Protein AF-A0A2A8D1W6-F1 (afdb_monomer)

Mean predicted aligned error: 10.01 Å

Structure (mmCIF, N/CA/C/O backbone):
data_AF-A0A2A8D1W6-F1
#
_entry.id   AF-A0A2A8D1W6-F1
#
loop_
_atom_site.group_PDB
_atom_site.id
_atom_site.type_symbol
_atom_site.label_atom_id
_atom_site.label_alt_id
_atom_site.label_comp_id
_atom_site.label_asym_id
_atom_site.label_entity_id
_atom_site.label_seq_id
_atom_site.pdbx_PDB_ins_code
_atom_site.Cartn_x
_atom_site.Cartn_y
_atom_site.Cartn_z
_atom_site.occupancy
_atom_site.B_iso_or_equiv
_atom_site.auth_seq_id
_atom_site.auth_comp_id
_atom_site.auth_asym_id
_atom_site.auth_atom_id
_atom_site.pdbx_PDB_model_num
ATOM 1 N N . MET A 1 1 ? 35.854 22.768 66.785 1.00 46.59 1 MET A N 1
ATOM 2 C CA . MET A 1 1 ? 35.925 22.665 65.309 1.00 46.59 1 MET A CA 1
ATOM 3 C C . MET A 1 1 ? 35.037 21.521 64.839 1.00 46.59 1 MET A C 1
ATOM 5 O O . MET A 1 1 ? 35.377 20.383 65.117 1.00 46.59 1 MET A O 1
ATOM 9 N N . ARG A 1 2 ? 33.934 21.804 64.136 1.00 45.81 2 ARG A N 1
ATOM 10 C CA . ARG A 1 2 ? 33.513 21.097 62.909 1.00 45.81 2 ARG A CA 1
ATOM 11 C C . ARG A 1 2 ? 32.271 21.790 62.352 1.00 45.81 2 ARG A C 1
ATOM 13 O O . ARG A 1 2 ? 31.309 22.037 63.066 1.00 45.81 2 ARG A O 1
ATOM 20 N N . ARG A 1 3 ? 32.413 22.235 61.107 1.00 46.72 3 ARG A N 1
ATOM 21 C CA . ARG A 1 3 ? 31.534 23.157 60.393 1.00 46.72 3 ARG A CA 1
ATOM 22 C C . ARG A 1 3 ? 30.282 22.422 59.924 1.00 46.72 3 ARG A C 1
ATOM 24 O O . ARG A 1 3 ? 30.387 21.324 59.387 1.00 46.72 3 ARG A O 1
ATOM 31 N N . ILE A 1 4 ? 29.132 23.061 60.104 1.00 55.28 4 ILE A N 1
ATOM 32 C CA . ILE A 1 4 ? 27.868 22.695 59.469 1.00 55.28 4 ILE A CA 1
ATOM 33 C C . ILE A 1 4 ? 28.052 22.964 57.971 1.00 55.28 4 ILE A C 1
ATOM 35 O O . ILE A 1 4 ? 28.280 24.106 57.574 1.00 55.28 4 ILE A O 1
ATOM 39 N N . ALA A 1 5 ? 28.047 21.913 57.155 1.00 48.00 5 ALA A N 1
ATOM 40 C CA . ALA A 1 5 ? 28.209 22.022 55.714 1.00 48.00 5 ALA A CA 1
ATOM 41 C C . ALA A 1 5 ? 26.833 22.014 55.025 1.00 48.00 5 ALA A C 1
ATOM 43 O O . ALA A 1 5 ? 26.150 20.997 55.003 1.00 48.00 5 ALA A O 1
ATOM 44 N N . THR A 1 6 ? 26.500 23.167 54.433 1.00 50.03 6 THR A N 1
ATOM 45 C CA . THR A 1 6 ? 25.787 23.356 53.149 1.00 50.03 6 THR A CA 1
ATOM 46 C C . THR A 1 6 ? 24.371 22.779 52.962 1.00 50.03 6 THR A C 1
ATOM 48 O O . THR A 1 6 ? 24.225 21.587 52.701 1.00 50.03 6 THR A O 1
ATOM 51 N N . PRO A 1 7 ? 23.324 23.632 52.880 1.00 47.53 7 PRO A N 1
ATOM 52 C CA . PRO A 1 7 ? 22.062 23.283 52.238 1.00 47.53 7 PRO A CA 1
ATOM 53 C C . PRO A 1 7 ? 22.211 23.489 50.720 1.00 47.53 7 PRO A C 1
ATOM 55 O O . PRO A 1 7 ? 21.748 24.477 50.165 1.00 47.53 7 PRO A O 1
ATOM 58 N N . ALA A 1 8 ? 22.929 22.595 50.042 1.00 47.16 8 ALA A N 1
ATOM 59 C CA . ALA A 1 8 ? 23.148 22.670 48.590 1.00 47.16 8 ALA A CA 1
ATOM 60 C C . ALA A 1 8 ? 22.671 21.405 47.857 1.00 47.16 8 ALA A C 1
ATOM 62 O O . ALA A 1 8 ? 23.145 21.105 46.768 1.00 47.16 8 ALA A O 1
ATOM 63 N N . LEU A 1 9 ? 21.751 20.639 48.457 1.00 48.12 9 LEU A N 1
ATOM 64 C CA . LEU A 1 9 ? 21.293 19.359 47.899 1.00 48.12 9 LEU A CA 1
ATOM 65 C C . LEU A 1 9 ? 19.906 19.420 47.230 1.00 48.12 9 LEU A C 1
ATOM 67 O O . LEU A 1 9 ? 19.476 18.436 46.646 1.00 48.12 9 LEU A O 1
ATOM 71 N N . ILE A 1 10 ? 19.182 20.543 47.285 1.00 48.50 10 ILE A N 1
ATOM 72 C CA . ILE A 1 10 ? 17.767 20.568 46.851 1.00 48.50 10 ILE A CA 1
ATOM 73 C C . ILE A 1 10 ? 17.575 21.075 45.407 1.00 48.50 10 ILE A C 1
ATOM 75 O O . ILE A 1 10 ? 16.553 20.797 44.790 1.00 48.50 10 ILE A O 1
ATOM 79 N N . VAL A 1 11 ? 18.564 21.735 44.795 1.00 47.84 11 VAL A N 1
ATOM 80 C CA . VAL A 1 11 ? 18.392 22.333 43.449 1.00 47.84 11 VAL A CA 1
ATOM 81 C C . VAL A 1 11 ? 18.718 21.362 42.297 1.00 47.84 11 VAL A C 1
ATOM 83 O O . VAL A 1 11 ? 18.366 21.622 41.153 1.00 47.84 11 VAL A O 1
ATOM 86 N N . ALA A 1 12 ? 19.314 20.196 42.569 1.00 46.59 12 ALA A N 1
ATOM 87 C CA . ALA A 1 12 ? 19.734 19.262 41.516 1.00 46.59 12 ALA A CA 1
ATOM 88 C C . ALA A 1 12 ? 18.636 18.296 41.011 1.00 46.59 12 ALA A C 1
ATOM 90 O O . ALA A 1 12 ? 18.900 17.519 40.099 1.00 46.59 12 ALA A O 1
ATOM 91 N N . LEU A 1 13 ? 17.416 18.322 41.569 1.00 48.44 13 LEU A N 1
ATOM 92 C CA . LEU A 1 13 ? 16.383 17.308 41.279 1.00 48.44 13 LEU A CA 1
ATOM 93 C C . LEU A 1 13 ? 15.278 17.761 40.301 1.00 48.44 13 LEU A C 1
ATOM 95 O O . LEU A 1 13 ? 14.342 17.014 40.048 1.00 48.44 13 LEU A O 1
ATOM 99 N N . LEU A 1 14 ? 15.369 18.960 39.718 1.00 49.84 14 LEU A N 1
ATOM 100 C CA . LEU A 1 14 ? 14.291 19.530 38.888 1.00 49.84 14 LEU A CA 1
ATOM 101 C C . LEU A 1 14 ? 14.554 19.529 37.371 1.00 49.84 14 LEU A C 1
ATOM 103 O O . LEU A 1 14 ? 13.778 20.122 36.629 1.00 49.84 14 LEU A O 1
ATOM 107 N N . LEU A 1 15 ? 15.607 18.858 36.885 1.00 50.03 15 LEU A N 1
ATOM 108 C CA . LEU A 1 15 ? 16.041 18.964 35.481 1.00 50.03 15 LEU A CA 1
ATOM 109 C C . LEU A 1 15 ? 16.206 17.621 34.742 1.00 50.03 15 LEU A C 1
ATOM 111 O O . LEU A 1 15 ? 17.064 17.499 33.873 1.00 50.03 15 LEU A O 1
ATOM 115 N N . SER A 1 16 ? 15.411 16.599 35.074 1.00 48.69 16 SER A N 1
ATOM 116 C CA . SER A 1 16 ? 15.547 15.260 34.465 1.00 48.69 16 SER A CA 1
ATOM 117 C C . SER A 1 16 ? 14.267 14.643 33.894 1.00 48.69 16 SER A C 1
ATOM 119 O O . SER A 1 16 ? 14.303 13.498 33.456 1.00 48.69 16 SER A O 1
ATOM 121 N N . THR A 1 17 ? 13.161 15.381 33.772 1.00 47.88 17 THR A N 1
ATOM 122 C CA . THR A 1 17 ? 11.982 14.892 33.028 1.00 47.88 17 THR A CA 1
ATOM 123 C C . THR A 1 17 ? 11.861 15.540 31.655 1.00 47.88 17 THR A C 1
ATOM 125 O O . THR A 1 17 ? 10.784 15.970 31.252 1.00 47.88 17 THR A O 1
ATOM 128 N N . ALA A 1 18 ? 12.956 15.578 30.895 1.00 51.22 18 ALA A N 1
ATOM 129 C CA . ALA A 1 18 ? 12.828 15.521 29.444 1.00 51.22 18 ALA A CA 1
ATOM 130 C C . ALA A 1 18 ? 12.481 14.068 29.096 1.00 51.22 18 ALA A C 1
ATOM 132 O O . ALA A 1 18 ? 13.348 13.279 28.732 1.00 51.22 18 ALA A O 1
ATOM 133 N N . ILE A 1 19 ? 11.215 13.691 29.301 1.00 59.62 19 ILE A N 1
ATOM 134 C CA . ILE A 1 19 ? 10.679 12.478 28.690 1.00 59.62 19 ILE A CA 1
ATOM 135 C C . ILE A 1 19 ? 10.837 12.726 27.189 1.00 59.62 19 ILE A C 1
ATOM 137 O O . ILE A 1 19 ? 10.245 13.694 26.699 1.00 59.62 19 ILE A O 1
ATOM 141 N N . PRO A 1 20 ? 11.657 11.953 26.453 1.00 49.00 20 PRO A N 1
ATOM 142 C CA . PRO A 1 20 ? 11.633 12.055 25.009 1.00 49.00 20 PRO A CA 1
ATOM 143 C C . PRO A 1 20 ? 10.193 11.756 24.605 1.00 49.00 20 PRO A C 1
ATOM 145 O O . PRO A 1 20 ? 9.677 10.670 24.867 1.00 49.00 20 PRO A O 1
ATOM 148 N N . ALA A 1 21 ? 9.511 12.754 24.045 1.00 43.16 21 ALA A N 1
ATOM 149 C CA . ALA A 1 21 ? 8.237 12.537 23.397 1.00 43.16 21 ALA A CA 1
ATOM 150 C C . ALA A 1 21 ? 8.529 11.575 22.245 1.00 43.16 21 ALA A C 1
ATOM 152 O O . ALA A 1 21 ? 9.021 11.980 21.193 1.00 43.16 21 ALA A O 1
ATOM 153 N N . HIS A 1 22 ? 8.323 10.278 22.475 1.00 46.53 22 HIS A N 1
ATOM 154 C CA . HIS A 1 22 ? 8.273 9.313 21.397 1.00 46.53 22 HIS A CA 1
ATOM 155 C C . HIS A 1 22 ? 7.189 9.829 20.461 1.00 46.53 22 HIS A C 1
ATOM 157 O O . HIS A 1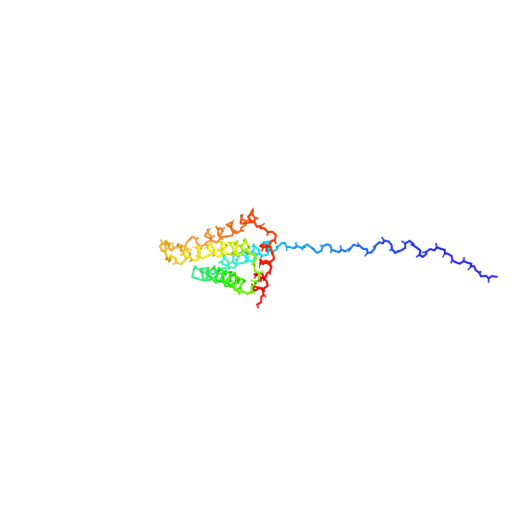 22 ? 6.024 9.894 20.855 1.00 46.53 22 HIS A O 1
ATOM 163 N N . ALA A 1 23 ? 7.581 10.283 19.270 1.00 46.78 23 ALA A N 1
ATOM 164 C CA . ALA A 1 23 ? 6.635 10.633 18.230 1.00 46.78 23 ALA A CA 1
ATOM 165 C C . ALA A 1 23 ? 5.749 9.402 18.031 1.00 46.78 23 ALA A C 1
ATOM 167 O O . ALA A 1 23 ? 6.207 8.367 17.543 1.00 46.78 23 ALA A O 1
ATOM 168 N N . HIS A 1 24 ? 4.514 9.479 18.519 1.00 52.34 24 HIS A N 1
ATOM 169 C CA . HIS A 1 24 ? 3.527 8.433 18.340 1.00 52.34 24 HIS A CA 1
ATOM 170 C C . HIS A 1 24 ? 3.131 8.516 16.868 1.00 52.34 24 HIS A C 1
ATOM 172 O O . HIS A 1 24 ? 2.221 9.255 16.510 1.00 52.34 24 HIS A O 1
ATOM 178 N N . SER A 1 25 ? 3.916 7.874 15.997 1.00 61.41 25 SER A N 1
ATOM 179 C CA . SER A 1 25 ? 3.625 7.803 14.567 1.00 61.41 25 SER A CA 1
ATOM 180 C C . SER A 1 25 ? 2.210 7.259 14.423 1.00 61.41 25 SER A C 1
ATOM 182 O O . SER A 1 25 ? 1.951 6.150 14.906 1.00 61.41 25 SER A O 1
ATOM 184 N N . ASN A 1 26 ? 1.310 8.034 13.819 1.00 77.50 26 ASN A N 1
ATOM 185 C CA . ASN A 1 26 ? -0.058 7.597 13.592 1.00 77.50 26 ASN A CA 1
ATOM 186 C C . ASN A 1 26 ? 0.001 6.306 12.752 1.00 77.50 26 ASN A C 1
ATOM 188 O O . ASN A 1 26 ? 0.816 6.229 11.831 1.00 77.50 26 ASN A O 1
ATOM 192 N N . PRO A 1 27 ? -0.806 5.273 13.041 1.00 77.94 27 PRO A N 1
ATOM 193 C CA . PRO A 1 27 ? -0.927 4.101 12.182 1.00 77.94 27 PRO A CA 1
ATOM 194 C C . PRO A 1 27 ? -1.029 4.421 10.683 1.00 77.94 27 PRO A C 1
ATOM 196 O O . PRO A 1 27 ? -0.417 3.760 9.847 1.00 77.94 27 PRO A O 1
ATOM 199 N N . VAL A 1 28 ? -1.707 5.507 10.328 1.00 80.00 28 VAL A N 1
ATOM 200 C CA . VAL A 1 28 ? -1.769 5.950 8.932 1.00 80.00 28 VAL A CA 1
ATOM 201 C C . VAL A 1 28 ? -0.381 6.282 8.368 1.00 80.00 28 VAL A C 1
ATOM 203 O O . VAL A 1 28 ? -0.040 5.833 7.275 1.00 80.00 28 VAL A O 1
ATOM 206 N N . ASP A 1 29 ? 0.461 6.983 9.128 1.00 83.38 29 ASP A N 1
ATOM 207 C CA . ASP A 1 29 ? 1.834 7.318 8.725 1.00 83.38 2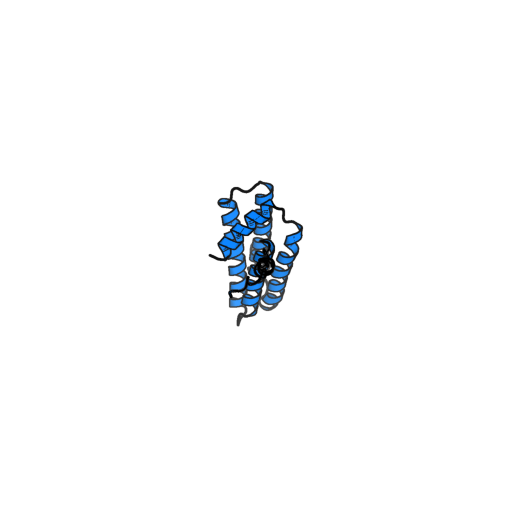9 ASP A CA 1
ATOM 208 C C . ASP A 1 29 ? 2.689 6.068 8.506 1.00 83.38 29 ASP A C 1
ATOM 210 O O . ASP A 1 29 ? 3.576 6.054 7.658 1.00 83.38 29 ASP A O 1
ATOM 214 N N . ARG A 1 30 ? 2.425 4.992 9.254 1.00 86.56 30 ARG A N 1
ATOM 215 C CA . ARG A 1 30 ? 3.140 3.718 9.100 1.00 86.56 30 ARG A CA 1
ATOM 216 C C . ARG A 1 30 ? 2.726 2.970 7.842 1.00 86.56 30 ARG A C 1
ATOM 218 O O . ARG A 1 30 ? 3.588 2.386 7.199 1.00 86.56 30 ARG A O 1
ATOM 225 N N . ILE A 1 31 ? 1.448 3.016 7.472 1.00 86.75 31 ILE A N 1
ATOM 226 C CA . ILE A 1 31 ? 0.984 2.460 6.194 1.00 86.75 31 ILE A CA 1
ATOM 227 C C . ILE A 1 31 ? 1.571 3.265 5.033 1.00 86.75 31 ILE A C 1
ATOM 229 O O . ILE A 1 31 ? 2.092 2.678 4.091 1.00 86.75 31 ILE A O 1
ATOM 233 N N . LYS A 1 32 ? 1.582 4.601 5.130 1.00 88.12 32 LYS A N 1
ATOM 234 C CA . LYS A 1 32 ? 2.254 5.467 4.148 1.00 88.12 32 LYS A CA 1
ATOM 235 C C . LYS A 1 32 ? 3.742 5.134 4.027 1.00 88.12 32 LYS A C 1
ATOM 237 O O . LYS A 1 32 ? 4.251 5.014 2.918 1.00 88.12 32 LYS A O 1
ATOM 242 N N . ALA A 1 33 ? 4.423 4.935 5.156 1.00 90.38 33 ALA A N 1
ATOM 243 C CA . ALA A 1 33 ? 5.827 4.537 5.175 1.00 90.38 33 ALA A CA 1
ATOM 244 C C . ALA A 1 33 ? 6.048 3.167 4.518 1.00 90.38 33 ALA A C 1
ATOM 246 O O . ALA A 1 33 ? 6.980 3.025 3.738 1.00 90.38 33 ALA A O 1
ATOM 247 N N . TYR A 1 34 ? 5.175 2.190 4.781 1.00 92.00 34 TYR A N 1
ATOM 248 C CA . TYR A 1 34 ? 5.225 0.882 4.127 1.00 92.00 34 TYR A CA 1
ATOM 249 C C . TYR A 1 34 ? 5.069 1.002 2.605 1.00 92.00 34 TYR A C 1
ATOM 251 O O . TYR A 1 34 ? 5.871 0.463 1.851 1.00 92.00 34 TYR A O 1
ATOM 259 N N . VAL A 1 35 ? 4.083 1.769 2.134 1.00 92.56 35 VAL A N 1
ATOM 260 C CA . VAL A 1 35 ? 3.871 1.981 0.693 1.00 92.56 35 VAL A CA 1
ATOM 261 C C . VAL A 1 35 ? 5.065 2.698 0.060 1.00 92.56 35 VAL A C 1
ATOM 263 O O . VAL A 1 35 ? 5.506 2.320 -1.023 1.00 92.56 35 VAL A O 1
ATOM 266 N N . ASN A 1 36 ? 5.626 3.703 0.736 1.00 94.31 36 ASN A N 1
ATOM 267 C CA . ASN A 1 36 ? 6.825 4.389 0.264 1.00 94.31 36 ASN A CA 1
ATOM 268 C C . ASN A 1 36 ? 8.039 3.449 0.171 1.00 94.31 36 ASN A C 1
ATOM 270 O O . ASN A 1 36 ? 8.811 3.549 -0.783 1.00 94.31 36 ASN A O 1
ATOM 274 N N . ASP A 1 37 ? 8.187 2.522 1.117 1.00 95.38 37 ASP A N 1
ATOM 275 C CA . ASP A 1 37 ? 9.227 1.495 1.092 1.00 95.38 37 ASP A CA 1
ATOM 276 C C . ASP A 1 37 ? 9.054 0.564 -0.118 1.00 95.38 37 ASP A C 1
ATOM 278 O O . ASP A 1 37 ? 9.968 0.438 -0.934 1.00 95.38 37 ASP A O 1
ATOM 282 N N . VAL A 1 38 ? 7.844 0.032 -0.330 1.00 95.81 38 VAL A N 1
ATOM 283 C CA . VAL A 1 38 ? 7.495 -0.786 -1.507 1.00 95.81 38 VAL A CA 1
ATOM 284 C C . VAL A 1 38 ? 7.827 -0.058 -2.811 1.00 95.81 38 VAL A C 1
ATOM 286 O O . VAL A 1 38 ? 8.468 -0.628 -3.696 1.00 95.81 38 VAL A O 1
ATOM 289 N N . VAL A 1 39 ? 7.433 1.212 -2.937 1.00 96.00 39 VAL A N 1
ATOM 290 C CA . VAL A 1 39 ? 7.694 2.033 -4.129 1.00 96.00 39 VAL A CA 1
ATOM 291 C C . VAL A 1 39 ? 9.188 2.275 -4.322 1.00 96.00 39 VAL A C 1
ATOM 293 O O . VAL A 1 39 ? 9.698 2.123 -5.434 1.00 96.00 39 VAL A O 1
ATOM 296 N N . THR A 1 40 ? 9.913 2.588 -3.251 1.00 97.06 40 THR A N 1
ATOM 297 C CA . THR A 1 40 ? 11.368 2.785 -3.286 1.00 97.06 40 THR A CA 1
ATOM 298 C C . THR A 1 40 ? 12.077 1.511 -3.739 1.00 97.06 40 THR A C 1
ATOM 300 O O . THR A 1 40 ? 12.911 1.547 -4.649 1.00 97.06 40 THR A O 1
ATOM 303 N N . HIS A 1 41 ? 11.700 0.364 -3.176 1.00 95.69 41 HIS A N 1
ATOM 304 C CA . HIS A 1 41 ? 12.238 -0.932 -3.563 1.00 95.69 41 HIS A CA 1
ATOM 305 C C . HIS A 1 41 ? 11.868 -1.301 -5.001 1.00 95.69 41 HIS A C 1
ATOM 307 O O . HIS A 1 41 ? 12.728 -1.780 -5.738 1.00 95.69 41 HIS A O 1
ATOM 313 N N . ALA A 1 42 ? 10.641 -1.055 -5.450 1.00 96.31 42 ALA A N 1
ATOM 314 C CA . ALA A 1 42 ? 10.247 -1.295 -6.834 1.00 96.31 42 ALA A CA 1
ATOM 315 C C . ALA A 1 42 ? 11.069 -0.457 -7.824 1.00 96.31 42 ALA A C 1
ATOM 317 O O . ALA A 1 42 ? 11.574 -0.981 -8.819 1.00 96.31 42 ALA A O 1
ATOM 318 N N . LYS A 1 43 ? 11.259 0.832 -7.533 1.00 95.44 43 LYS A N 1
ATOM 319 C CA . LYS A 1 43 ? 12.046 1.754 -8.365 1.00 95.44 43 LYS A CA 1
ATOM 320 C C . LYS A 1 43 ? 13.520 1.366 -8.456 1.00 95.44 43 LYS A C 1
ATOM 322 O O . LYS A 1 43 ? 14.135 1.590 -9.494 1.00 95.44 43 LYS A O 1
ATOM 327 N N . ALA A 1 44 ? 14.057 0.747 -7.408 1.00 96.88 44 ALA A N 1
ATOM 328 C CA . ALA A 1 44 ? 15.425 0.241 -7.362 1.00 96.88 44 ALA A CA 1
ATOM 329 C C . ALA A 1 44 ? 15.639 -1.101 -8.096 1.00 96.88 44 ALA A C 1
ATOM 331 O O . ALA A 1 44 ? 16.758 -1.603 -8.097 1.00 96.88 44 ALA A O 1
ATOM 332 N N . ALA A 1 45 ? 14.598 -1.718 -8.666 1.00 97.06 45 ALA A N 1
ATOM 333 C CA . ALA A 1 45 ? 14.730 -2.968 -9.415 1.00 97.06 45 ALA A CA 1
ATOM 334 C C . ALA A 1 45 ? 15.458 -2.775 -10.757 1.00 97.06 45 ALA A C 1
ATOM 336 O O . ALA A 1 45 ? 15.249 -1.776 -11.451 1.00 97.06 45 ALA A O 1
ATOM 337 N N . ASP A 1 46 ? 16.234 -3.781 -11.171 1.00 95.19 46 ASP A N 1
ATOM 338 C CA . ASP A 1 46 ? 17.094 -3.697 -12.361 1.00 95.19 46 ASP A CA 1
ATOM 339 C C . ASP A 1 46 ? 16.303 -3.784 -13.673 1.00 95.19 46 ASP A C 1
ATOM 341 O O . ASP A 1 46 ? 16.761 -3.366 -14.740 1.00 95.19 46 ASP A O 1
ATOM 345 N N . ASN A 1 47 ? 15.104 -4.368 -13.624 1.00 96.94 47 ASN A N 1
ATOM 346 C CA . ASN A 1 47 ? 14.279 -4.595 -14.801 1.00 96.94 47 ASN A CA 1
ATOM 347 C C . ASN A 1 47 ? 12.775 -4.492 -14.499 1.00 96.94 47 ASN A C 1
ATOM 349 O O . ASN A 1 47 ? 12.317 -4.536 -13.359 1.00 96.94 47 ASN A O 1
ATOM 353 N N . ALA A 1 48 ? 11.979 -4.370 -15.562 1.00 97.56 48 ALA A N 1
ATOM 354 C CA . ALA A 1 48 ? 10.538 -4.151 -15.454 1.00 97.56 48 ALA A CA 1
ATOM 355 C C . ALA A 1 48 ? 9.739 -5.356 -14.924 1.00 97.56 48 ALA A C 1
ATOM 357 O O . ALA A 1 48 ? 8.607 -5.175 -14.471 1.00 97.56 48 ALA A O 1
ATOM 358 N N . ALA A 1 49 ? 10.267 -6.580 -15.026 1.00 97.50 49 ALA A N 1
ATOM 359 C CA . ALA A 1 49 ? 9.598 -7.751 -14.465 1.00 97.50 49 ALA A CA 1
ATOM 360 C C . ALA A 1 49 ? 9.709 -7.719 -12.938 1.00 97.50 49 ALA A C 1
ATOM 362 O O . ALA A 1 49 ? 8.687 -7.725 -12.259 1.00 97.50 49 ALA A O 1
ATOM 363 N N . GLU A 1 50 ? 10.929 -7.543 -12.434 1.00 97.75 50 GLU A N 1
ATOM 364 C CA . GLU A 1 50 ? 11.215 -7.421 -11.005 1.00 97.75 50 GLU A CA 1
ATOM 365 C C . GLU A 1 50 ? 10.520 -6.203 -10.378 1.00 97.75 50 GLU A C 1
ATOM 367 O O . GLU A 1 50 ? 9.916 -6.311 -9.316 1.00 97.75 50 GLU A O 1
ATOM 372 N N . LYS A 1 51 ? 10.517 -5.049 -11.058 1.00 98.19 51 LYS A N 1
ATOM 373 C CA . LYS A 1 51 ? 9.784 -3.855 -10.603 1.00 98.19 51 LYS A CA 1
ATOM 374 C C . LYS A 1 51 ? 8.301 -4.140 -10.382 1.00 98.19 51 LYS A C 1
ATOM 376 O O . LYS A 1 51 ? 7.739 -3.756 -9.361 1.00 98.19 51 LYS A O 1
ATOM 381 N N . ARG A 1 52 ? 7.667 -4.824 -11.340 1.00 98.25 52 ARG A N 1
ATOM 382 C CA . ARG A 1 52 ? 6.256 -5.200 -11.225 1.00 98.25 52 ARG A CA 1
ATOM 383 C C . ARG A 1 52 ? 6.037 -6.195 -10.101 1.00 98.25 52 ARG A C 1
ATOM 385 O O . ARG A 1 52 ? 5.085 -6.020 -9.363 1.00 98.25 52 ARG A O 1
ATOM 392 N N . GLU A 1 53 ? 6.890 -7.202 -9.978 1.00 97.94 53 GLU A N 1
ATOM 393 C CA . GLU A 1 53 ? 6.801 -8.190 -8.902 1.00 97.94 53 GLU A CA 1
ATOM 394 C C . GLU A 1 53 ? 6.905 -7.534 -7.519 1.00 97.94 53 GLU A C 1
ATOM 396 O O . GLU A 1 53 ? 6.076 -7.803 -6.658 1.00 97.94 53 GLU A O 1
ATOM 401 N N . ARG A 1 54 ? 7.847 -6.602 -7.318 1.00 97.88 54 ARG A N 1
ATOM 402 C CA . ARG A 1 54 ? 7.982 -5.859 -6.052 1.00 97.88 54 ARG A CA 1
ATOM 403 C C . ARG A 1 54 ? 6.733 -5.036 -5.720 1.00 97.88 54 ARG A C 1
ATOM 405 O O . ARG A 1 54 ? 6.281 -5.067 -4.579 1.00 97.88 54 ARG A O 1
ATOM 412 N N . LEU A 1 55 ? 6.160 -4.338 -6.706 1.00 97.94 55 LEU A N 1
ATOM 413 C CA . LEU A 1 55 ? 4.891 -3.619 -6.525 1.00 97.94 55 LEU A CA 1
ATOM 414 C C . LEU A 1 55 ? 3.743 -4.577 -6.206 1.00 97.94 55 LEU A C 1
ATOM 416 O O . LEU A 1 55 ? 2.950 -4.311 -5.311 1.00 97.94 55 LEU A O 1
ATOM 420 N N . ASP A 1 56 ? 3.657 -5.685 -6.937 1.00 98.06 56 ASP A N 1
ATOM 421 C CA . ASP A 1 56 ? 2.575 -6.652 -6.803 1.00 98.06 56 ASP A CA 1
ATOM 422 C C . ASP A 1 56 ? 2.578 -7.311 -5.423 1.00 98.06 56 ASP A C 1
ATOM 424 O O . ASP A 1 56 ? 1.540 -7.341 -4.767 1.00 98.06 56 ASP A O 1
ATOM 428 N N . ASN A 1 57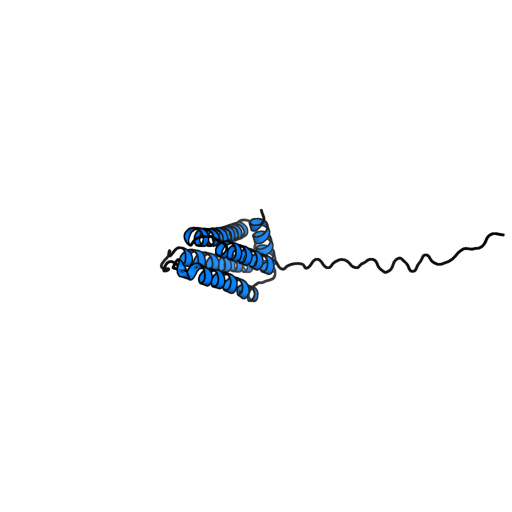 ? 3.752 -7.748 -4.960 1.00 97.88 57 ASN A N 1
ATOM 429 C CA . ASN A 1 57 ? 3.938 -8.343 -3.640 1.00 97.88 57 ASN A CA 1
ATOM 430 C C . ASN A 1 57 ? 3.609 -7.345 -2.526 1.00 97.88 57 ASN A C 1
ATOM 432 O O . ASN A 1 57 ? 2.853 -7.678 -1.622 1.00 97.88 57 ASN A O 1
ATOM 436 N N . GLY A 1 58 ? 4.094 -6.101 -2.616 1.00 97.00 58 GLY A N 1
ATOM 437 C CA . GLY A 1 58 ? 3.794 -5.094 -1.595 1.00 97.00 58 GLY A CA 1
ATOM 438 C C . GLY A 1 58 ? 2.305 -4.732 -1.515 1.00 97.00 58 GLY A C 1
ATOM 439 O O . GLY A 1 58 ? 1.759 -4.522 -0.432 1.00 97.00 58 GLY A O 1
ATOM 440 N N . LEU A 1 59 ? 1.607 -4.696 -2.656 1.00 96.56 59 LEU A N 1
ATOM 441 C CA . LEU A 1 59 ? 0.151 -4.532 -2.669 1.00 96.56 59 LEU A CA 1
ATOM 442 C C . LEU A 1 59 ? -0.560 -5.768 -2.089 1.00 96.56 59 LEU A C 1
ATOM 444 O O . LEU A 1 59 ? -1.546 -5.618 -1.369 1.00 96.56 59 LEU A O 1
ATOM 448 N N . ASP A 1 60 ? -0.066 -6.974 -2.375 1.00 97.69 60 ASP A N 1
ATOM 449 C CA . ASP A 1 60 ? -0.643 -8.237 -1.895 1.00 97.69 60 ASP A CA 1
ATOM 450 C C . ASP A 1 60 ? -0.512 -8.418 -0.380 1.00 97.69 60 ASP A C 1
ATOM 452 O O . ASP A 1 60 ? -1.479 -8.787 0.292 1.00 97.69 60 ASP A O 1
ATOM 456 N N . ASP A 1 61 ? 0.647 -8.072 0.174 1.00 96.94 61 ASP A N 1
ATOM 457 C CA . ASP A 1 61 ? 0.905 -8.054 1.612 1.00 96.94 61 ASP A CA 1
ATOM 458 C C . ASP A 1 61 ? -0.069 -7.112 2.332 1.00 96.94 61 ASP A C 1
ATOM 460 O O . ASP A 1 61 ? -0.674 -7.478 3.347 1.00 96.94 61 ASP A O 1
ATOM 464 N N . LEU A 1 62 ? -0.292 -5.913 1.777 1.00 93.81 62 LEU A N 1
ATOM 465 C CA . LEU A 1 62 ? -1.241 -4.949 2.331 1.00 93.81 62 LEU A CA 1
ATOM 466 C C . LEU A 1 62 ? -2.681 -5.474 2.285 1.00 93.81 62 LEU A C 1
ATOM 468 O O . LEU A 1 62 ? -3.392 -5.392 3.290 1.00 93.81 62 LEU A O 1
ATOM 472 N N . VAL A 1 63 ? -3.111 -6.057 1.161 1.00 95.25 63 VAL A N 1
ATOM 473 C CA . VAL A 1 63 ? -4.433 -6.699 1.050 1.00 95.25 63 VAL A CA 1
ATOM 474 C C . VAL A 1 63 ? -4.575 -7.819 2.077 1.00 95.25 63 VAL A C 1
ATOM 476 O O . VAL A 1 63 ? -5.583 -7.874 2.781 1.00 95.25 63 VAL A O 1
ATOM 479 N N . THR A 1 64 ? -3.560 -8.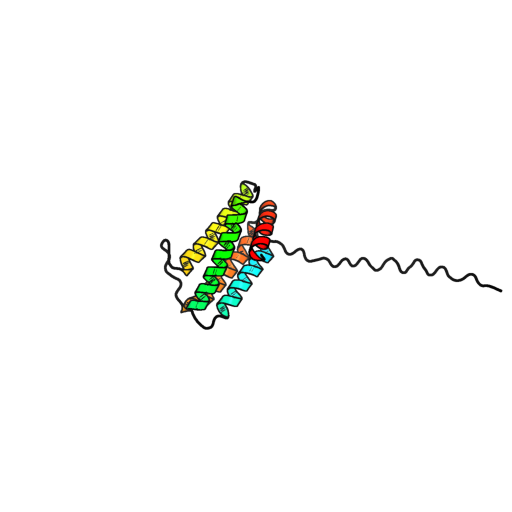670 2.214 1.00 95.88 64 THR A N 1
ATOM 480 C CA . THR A 1 64 ? -3.547 -9.797 3.152 1.00 95.88 64 THR A CA 1
ATOM 481 C C . THR A 1 64 ? -3.643 -9.327 4.602 1.00 95.88 64 THR A C 1
ATOM 483 O O . THR A 1 64 ? -4.412 -9.887 5.393 1.00 95.88 64 THR A O 1
ATOM 486 N N . ALA A 1 65 ? -2.910 -8.274 4.965 1.00 93.06 65 ALA A N 1
ATOM 487 C CA . ALA A 1 65 ? -2.971 -7.681 6.294 1.00 93.06 65 ALA A CA 1
ATOM 488 C C . ALA A 1 65 ? -4.364 -7.097 6.590 1.00 93.06 65 ALA A C 1
ATOM 490 O O . ALA A 1 65 ? -4.919 -7.346 7.664 1.00 93.06 65 ALA A O 1
ATOM 491 N N . LEU A 1 66 ? -4.969 -6.390 5.628 1.00 91.94 66 LEU A N 1
ATOM 492 C CA . LEU A 1 66 ? -6.327 -5.844 5.746 1.00 91.94 66 LEU A CA 1
ATOM 493 C C . LEU A 1 66 ? -7.384 -6.952 5.881 1.00 91.94 66 LEU A C 1
ATOM 495 O O . LEU A 1 66 ? -8.209 -6.901 6.794 1.00 91.94 66 LEU A O 1
ATOM 499 N N . ASP A 1 67 ? -7.311 -7.991 5.043 1.00 93.25 67 ASP A N 1
ATOM 500 C CA . ASP A 1 67 ? -8.180 -9.177 5.101 1.00 93.25 67 ASP A CA 1
ATOM 501 C C . ASP A 1 67 ? -8.108 -9.865 6.471 1.00 93.25 67 ASP A C 1
ATOM 503 O O . ASP A 1 67 ? -9.115 -10.294 7.044 1.00 93.25 67 ASP A O 1
ATOM 507 N N . ARG A 1 68 ? -6.898 -9.983 7.025 1.00 91.44 68 ARG A N 1
ATOM 508 C CA . ARG A 1 68 ? -6.694 -10.594 8.337 1.00 91.44 68 ARG A CA 1
ATOM 509 C C . ARG A 1 68 ? -7.288 -9.734 9.446 1.00 91.44 68 ARG A C 1
ATOM 511 O O . ARG A 1 68 ? -7.919 -10.294 10.344 1.00 91.44 68 ARG A O 1
ATOM 518 N N . VAL A 1 69 ? -7.138 -8.411 9.395 1.00 88.56 69 VAL A N 1
ATOM 519 C CA . VAL A 1 69 ? -7.760 -7.509 10.378 1.00 88.56 69 VAL A CA 1
ATOM 520 C C . VAL A 1 69 ? -9.279 -7.606 10.328 1.00 88.56 69 VAL A C 1
ATOM 522 O O . VAL A 1 69 ? -9.898 -7.779 11.375 1.00 88.56 69 VAL A O 1
ATOM 525 N N . GLU A 1 70 ? -9.875 -7.604 9.137 1.00 87.44 70 GLU A N 1
ATOM 526 C CA . GLU A 1 70 ? -11.327 -7.716 8.974 1.00 87.44 70 GLU A CA 1
ATOM 527 C C . GLU A 1 70 ? -11.897 -9.006 9.594 1.00 87.44 70 GLU A C 1
ATOM 529 O O . GLU A 1 70 ? -12.979 -8.993 10.186 1.00 87.44 70 GLU A O 1
ATOM 534 N N . ARG A 1 71 ? -11.146 -10.115 9.512 1.00 88.31 71 ARG A N 1
ATOM 535 C CA . ARG A 1 71 ? -11.547 -11.433 10.040 1.00 88.31 71 ARG A CA 1
ATOM 536 C C . ARG A 1 71 ? -11.249 -11.645 11.522 1.00 88.31 71 ARG A C 1
ATOM 538 O O . ARG A 1 71 ? -11.891 -12.490 12.140 1.00 88.31 71 ARG A O 1
ATOM 545 N N . THR A 1 72 ? -10.246 -10.964 12.079 1.00 85.69 72 THR A N 1
ATOM 546 C CA . THR A 1 72 ? -9.726 -11.272 13.427 1.00 85.69 72 THR A CA 1
ATOM 547 C C . THR A 1 72 ? -10.003 -10.194 14.464 1.00 85.69 72 THR A C 1
ATOM 549 O O . THR A 1 72 ? -10.084 -10.510 15.651 1.00 85.69 72 THR A O 1
ATOM 552 N N . ALA A 1 73 ? -10.166 -8.938 14.052 1.00 84.75 73 ALA A N 1
ATOM 553 C CA . ALA A 1 73 ? -10.426 -7.844 14.971 1.00 84.75 73 ALA A CA 1
ATOM 554 C C . ALA A 1 73 ? -11.930 -7.682 15.234 1.00 84.75 73 ALA A C 1
ATOM 556 O O . ALA A 1 73 ? -12.769 -7.793 14.338 1.00 84.75 73 ALA A O 1
ATOM 557 N N . ASN A 1 74 ? -12.279 -7.359 16.480 1.00 86.50 74 ASN A N 1
ATOM 558 C CA . ASN A 1 74 ? -13.638 -6.961 16.834 1.00 86.50 74 ASN A CA 1
ATOM 559 C C . ASN A 1 74 ? -13.867 -5.492 16.442 1.00 86.50 74 ASN A C 1
ATOM 561 O O . ASN A 1 74 ? -13.714 -4.591 17.266 1.00 86.50 74 ASN A O 1
ATOM 565 N N . LEU A 1 75 ? -14.149 -5.263 15.160 1.00 84.88 75 LEU A N 1
ATOM 566 C CA . LEU A 1 75 ? -14.327 -3.934 14.575 1.00 84.88 75 LEU A CA 1
ATOM 567 C C . LEU A 1 75 ? -15.762 -3.425 14.733 1.00 84.88 75 LEU A C 1
ATOM 569 O O . LEU A 1 75 ? -16.718 -4.199 14.636 1.00 84.88 75 LEU A O 1
ATOM 573 N N . SER A 1 76 ? -15.915 -2.108 14.889 1.00 87.44 76 SER A N 1
ATOM 574 C CA . SER A 1 76 ? -17.212 -1.468 14.665 1.00 87.44 76 SER A CA 1
ATOM 575 C C . SER A 1 76 ? -17.607 -1.566 13.184 1.00 87.44 76 SER A C 1
ATOM 577 O O . SER A 1 76 ? -16.759 -1.780 12.316 1.00 87.44 76 SER A O 1
ATOM 579 N N . GLU A 1 77 ? -18.891 -1.392 12.868 1.00 87.25 77 GLU A N 1
ATOM 580 C CA . GLU A 1 77 ? -19.362 -1.399 11.475 1.00 87.25 77 GLU A CA 1
ATOM 581 C C . GLU A 1 77 ? -18.686 -0.301 10.637 1.00 87.25 77 GLU A C 1
ATOM 583 O O . GLU A 1 77 ? -18.275 -0.545 9.505 1.00 87.25 77 GLU A O 1
ATOM 588 N N . ALA A 1 78 ? -18.492 0.884 11.224 1.00 83.88 78 ALA A N 1
ATOM 589 C CA . ALA A 1 78 ? -17.794 1.988 10.574 1.00 83.88 78 ALA A CA 1
ATOM 590 C C . ALA A 1 78 ? -16.334 1.632 10.246 1.00 83.88 78 ALA A C 1
ATOM 592 O O . ALA A 1 78 ? -15.877 1.887 9.133 1.00 83.88 78 ALA A O 1
ATOM 593 N N . ASP A 1 79 ? -15.620 0.999 11.179 1.00 83.81 79 ASP A N 1
ATOM 594 C CA . ASP A 1 79 ? -14.217 0.624 10.969 1.00 83.81 79 ASP A CA 1
ATOM 595 C C . ASP A 1 79 ? -14.088 -0.523 9.966 1.00 83.81 79 ASP A C 1
ATOM 597 O O . ASP A 1 79 ? -13.189 -0.507 9.129 1.00 83.81 79 ASP A O 1
ATOM 601 N N . ARG A 1 80 ? -15.018 -1.488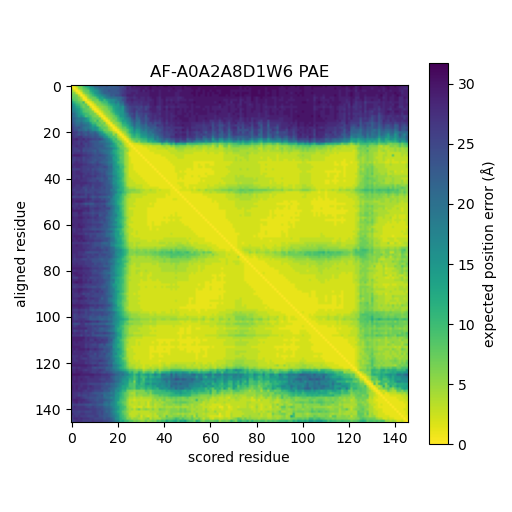 9.994 1.00 87.88 80 ARG A N 1
ATOM 602 C CA . ARG A 1 80 ? -15.088 -2.556 8.990 1.00 87.88 80 ARG A CA 1
ATOM 603 C C . ARG A 1 80 ? -15.291 -1.980 7.590 1.00 87.88 80 ARG A C 1
ATOM 605 O O . ARG A 1 80 ? -14.567 -2.362 6.679 1.00 87.88 80 ARG A O 1
ATOM 612 N N . ASN A 1 81 ? -16.205 -1.022 7.432 1.00 86.62 81 ASN A N 1
ATOM 613 C CA . ASN A 1 81 ? -16.424 -0.344 6.154 1.00 86.62 81 ASN A CA 1
ATOM 614 C C . ASN A 1 81 ? -15.17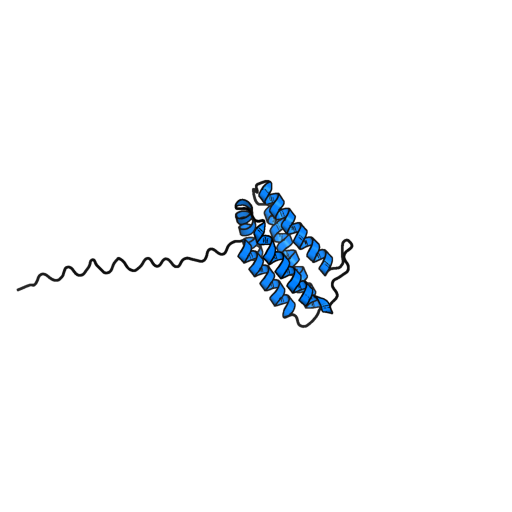9 0.437 5.701 1.00 86.62 81 ASN A C 1
ATOM 616 O O . ASN A 1 81 ? -14.846 0.415 4.519 1.00 86.62 81 ASN A O 1
ATOM 620 N N . GLY A 1 82 ? -14.462 1.079 6.630 1.00 85.12 82 GLY A N 1
ATOM 621 C CA . GLY A 1 82 ? -13.196 1.760 6.341 1.00 85.12 82 GLY A CA 1
ATOM 622 C C . GLY A 1 82 ? -12.097 0.808 5.855 1.00 85.12 82 GLY A C 1
ATOM 623 O O . GLY A 1 82 ? -11.452 1.081 4.843 1.00 85.12 82 GLY A O 1
ATOM 624 N N . ILE A 1 83 ? -11.917 -0.334 6.528 1.00 88.00 83 ILE A N 1
ATOM 625 C CA . ILE A 1 83 ? -10.961 -1.378 6.122 1.00 88.00 83 ILE A CA 1
ATOM 626 C C . ILE A 1 83 ? -11.348 -1.985 4.770 1.00 88.00 83 ILE A C 1
ATOM 628 O O . ILE A 1 83 ? -10.489 -2.116 3.901 1.00 88.00 83 ILE A O 1
ATOM 632 N N . ALA A 1 84 ? -12.628 -2.299 4.562 1.00 89.31 84 ALA A N 1
ATOM 633 C CA . ALA A 1 84 ? -13.118 -2.850 3.303 1.00 89.31 84 ALA A CA 1
ATOM 634 C C . ALA A 1 84 ? -12.917 -1.874 2.131 1.00 89.31 84 ALA A C 1
ATOM 636 O O . ALA A 1 84 ? -12.487 -2.290 1.056 1.00 89.31 84 ALA A O 1
ATOM 637 N N . ALA A 1 85 ? -13.166 -0.577 2.341 1.00 87.62 85 ALA A N 1
ATOM 638 C CA . ALA A 1 85 ? -12.935 0.456 1.334 1.00 87.62 85 ALA A CA 1
ATOM 639 C C . ALA A 1 85 ? -11.444 0.610 0.995 1.00 87.62 85 ALA A C 1
ATOM 641 O O . ALA A 1 85 ? -11.085 0.663 -0.182 1.00 87.62 85 ALA A O 1
ATOM 642 N N . LEU A 1 86 ? -10.569 0.626 2.007 1.00 87.94 86 LEU A N 1
ATOM 643 C CA . LEU A 1 86 ? -9.122 0.671 1.789 1.00 87.94 86 LEU A CA 1
ATOM 644 C C . LEU A 1 86 ? -8.646 -0.568 1.022 1.00 87.94 86 LEU A C 1
ATOM 646 O O . LEU A 1 86 ? -7.931 -0.445 0.032 1.00 87.94 86 LEU A O 1
ATOM 650 N N . ARG A 1 87 ? -9.099 -1.758 1.428 1.00 91.94 87 ARG A N 1
ATOM 651 C CA . ARG A 1 87 ? -8.783 -3.019 0.751 1.00 91.94 87 ARG A CA 1
ATOM 652 C C . ARG A 1 87 ? -9.234 -3.007 -0.707 1.00 91.94 87 ARG A C 1
ATOM 654 O O . ARG A 1 87 ? -8.461 -3.403 -1.570 1.00 91.94 87 ARG A O 1
ATOM 661 N N . ALA A 1 88 ? -10.453 -2.546 -0.985 1.00 92.38 88 ALA A N 1
ATOM 662 C CA . ALA A 1 88 ? -10.965 -2.441 -2.348 1.00 92.38 88 ALA A CA 1
ATOM 663 C C . ALA A 1 88 ? -10.078 -1.536 -3.217 1.00 92.38 88 ALA A C 1
ATOM 665 O O . ALA A 1 88 ? -9.700 -1.947 -4.310 1.00 92.38 88 ALA A O 1
ATOM 666 N N . SER A 1 89 ? -9.658 -0.374 -2.701 1.00 91.25 89 SER A N 1
ATOM 667 C CA . SER A 1 89 ? -8.742 0.525 -3.419 1.00 91.25 89 SER A CA 1
ATOM 668 C C . SER A 1 89 ? -7.403 -0.149 -3.756 1.00 91.25 89 SER A C 1
ATOM 670 O O . SER A 1 89 ? -6.940 -0.087 -4.895 1.00 91.25 89 SER A O 1
ATOM 672 N N . VAL A 1 90 ? -6.795 -0.869 -2.805 1.00 94.00 90 VAL A N 1
ATOM 673 C CA . VAL A 1 90 ? -5.525 -1.583 -3.045 1.00 94.00 90 VAL A CA 1
ATOM 674 C C . VAL A 1 90 ? -5.704 -2.715 -4.070 1.00 94.00 90 VAL A C 1
ATOM 676 O O . VAL A 1 90 ? -4.864 -2.892 -4.953 1.00 94.00 90 VAL A O 1
ATOM 679 N N . VAL A 1 91 ? -6.822 -3.446 -4.008 1.00 96.31 91 VAL A N 1
ATOM 680 C CA . VAL A 1 91 ? -7.165 -4.502 -4.976 1.00 96.31 91 VAL A CA 1
ATOM 681 C C . VAL A 1 91 ? -7.355 -3.935 -6.388 1.00 96.31 91 VAL A C 1
ATOM 683 O O . VAL A 1 91 ? -6.875 -4.530 -7.353 1.00 96.31 91 VAL A O 1
ATOM 686 N N . GLU A 1 92 ? -7.981 -2.766 -6.536 1.00 95.88 92 GLU A N 1
ATOM 687 C CA . GLU A 1 92 ? -8.087 -2.084 -7.833 1.00 95.88 92 GLU A CA 1
ATOM 688 C C . GLU A 1 92 ? -6.703 -1.786 -8.426 1.00 95.88 92 GLU A C 1
ATOM 690 O O . GLU A 1 92 ? -6.465 -2.067 -9.602 1.00 95.88 92 GLU A O 1
ATOM 695 N N . LYS A 1 93 ? -5.747 -1.324 -7.607 1.00 96.12 93 LYS A N 1
ATOM 696 C CA . LYS A 1 93 ? -4.358 -1.106 -8.048 1.00 96.12 93 LYS A CA 1
ATOM 697 C C . LYS A 1 93 ? -3.674 -2.408 -8.473 1.00 96.12 93 LYS A C 1
ATOM 699 O O . LYS A 1 93 ? -2.973 -2.418 -9.483 1.00 96.12 93 LYS A O 1
ATOM 704 N N . GLN A 1 94 ? -3.898 -3.523 -7.770 1.00 97.31 94 GLN A N 1
ATOM 705 C CA . GLN A 1 94 ? -3.396 -4.833 -8.215 1.00 97.31 94 GLN A CA 1
ATOM 706 C C . GLN A 1 94 ? -3.987 -5.225 -9.574 1.00 97.31 94 GLN A C 1
ATOM 708 O O . GLN A 1 94 ? -3.284 -5.750 -10.442 1.00 97.31 94 GLN A O 1
ATOM 713 N N . HIS A 1 95 ? -5.282 -4.980 -9.782 1.00 98.06 95 HIS A N 1
ATOM 714 C CA . HIS A 1 95 ? -5.933 -5.283 -11.050 1.00 98.06 95 HIS A CA 1
ATOM 715 C C . HIS A 1 95 ? -5.389 -4.441 -12.198 1.00 98.06 95 HIS A C 1
ATOM 717 O O . HIS A 1 95 ? -5.115 -5.012 -13.255 1.00 98.06 95 HIS A O 1
ATOM 723 N N . GLU A 1 96 ? -5.151 -3.150 -11.978 1.00 97.75 96 GLU A N 1
ATOM 724 C CA . GLU A 1 96 ? -4.506 -2.251 -12.936 1.00 97.75 96 GLU A CA 1
ATOM 725 C C . GLU A 1 96 ? -3.074 -2.709 -13.265 1.00 97.75 96 GLU A C 1
ATOM 727 O O . GLU A 1 96 ? -2.729 -2.935 -14.430 1.00 97.75 96 GLU A O 1
ATOM 732 N N . LEU A 1 97 ? -2.257 -2.974 -12.240 1.00 98.00 97 LEU A N 1
ATOM 733 C CA . LEU A 1 97 ? -0.873 -3.431 -12.397 1.00 98.00 97 LEU A CA 1
ATOM 734 C C . LEU A 1 97 ? -0.766 -4.720 -13.228 1.00 98.00 97 LEU A C 1
ATOM 736 O O . LEU A 1 97 ? 0.140 -4.866 -14.064 1.00 98.00 97 LEU A O 1
ATOM 740 N N . ARG A 1 98 ? -1.689 -5.661 -12.989 1.00 97.62 98 ARG A N 1
ATOM 741 C CA . ARG A 1 98 ? -1.745 -6.976 -13.645 1.00 97.62 98 ARG A CA 1
ATOM 742 C C . ARG A 1 98 ? -2.477 -6.940 -14.993 1.00 97.62 98 ARG A C 1
ATOM 744 O O . ARG A 1 98 ? -2.195 -7.784 -15.842 1.00 97.62 98 ARG A O 1
ATOM 751 N N . GLY A 1 99 ? -3.375 -5.980 -15.207 1.00 97.25 99 GLY A N 1
ATOM 752 C CA . GLY A 1 99 ? -4.313 -5.951 -16.333 1.00 97.25 99 GLY A CA 1
ATOM 753 C C . GLY A 1 99 ? -5.371 -7.045 -16.244 1.00 97.25 99 GLY A C 1
ATOM 754 O O . GLY A 1 99 ? -5.550 -7.832 -17.172 1.00 97.25 99 GLY A O 1
ATOM 755 N N . THR A 1 100 ? -6.012 -7.159 -15.084 1.00 97.50 100 THR A N 1
ATOM 756 C CA . THR A 1 100 ? -7.066 -8.155 -14.818 1.00 97.50 100 THR A CA 1
ATOM 757 C C . THR A 1 100 ? -8.388 -7.457 -14.518 1.00 97.50 100 THR A C 1
ATOM 759 O O . THR A 1 100 ? -8.412 -6.246 -14.350 1.00 97.50 100 THR A O 1
ATOM 762 N N . HIS A 1 101 ? -9.503 -8.193 -14.470 1.00 96.31 101 HIS A N 1
ATOM 763 C CA . HIS A 1 101 ? -10.826 -7.645 -14.113 1.00 96.31 101 HIS A CA 1
ATOM 764 C C . HIS A 1 101 ? -11.274 -6.434 -14.958 1.00 96.31 101 HIS A C 1
ATOM 766 O O . HIS A 1 101 ? -11.970 -5.550 -14.473 1.00 96.31 101 HIS A O 1
ATOM 772 N N . GLY A 1 102 ? -10.896 -6.410 -16.241 1.00 94.81 102 GLY A N 1
ATOM 773 C CA . GLY A 1 102 ? -11.278 -5.352 -17.183 1.00 94.81 102 GLY A CA 1
ATOM 774 C C . GLY A 1 102 ? -10.305 -4.173 -17.263 1.00 94.81 102 GLY A C 1
ATOM 775 O O . GLY A 1 102 ? -10.513 -3.294 -18.095 1.00 94.81 102 GLY A O 1
ATOM 776 N N . TYR A 1 103 ? -9.235 -4.169 -16.465 1.00 96.50 103 TYR A N 1
ATOM 777 C CA . TYR A 1 103 ? -8.176 -3.167 -16.556 1.00 96.50 103 TYR A CA 1
ATOM 778 C C . TYR A 1 103 ? -7.177 -3.502 -17.666 1.00 96.50 103 TYR A C 1
ATOM 780 O O . TYR A 1 103 ? -6.826 -4.665 -17.883 1.00 96.50 103 TYR A O 1
ATOM 788 N N . GLU A 1 104 ? -6.673 -2.471 -18.344 1.00 96.31 104 GLU A N 1
ATOM 789 C CA . GLU A 1 104 ? -5.490 -2.607 -19.188 1.00 96.31 104 GLU A CA 1
ATOM 790 C C . GLU A 1 104 ? -4.250 -2.738 -18.301 1.00 96.31 104 GLU A C 1
ATOM 792 O O . GLU A 1 104 ? -4.097 -2.030 -17.309 1.00 96.31 104 GLU A O 1
ATOM 797 N N . A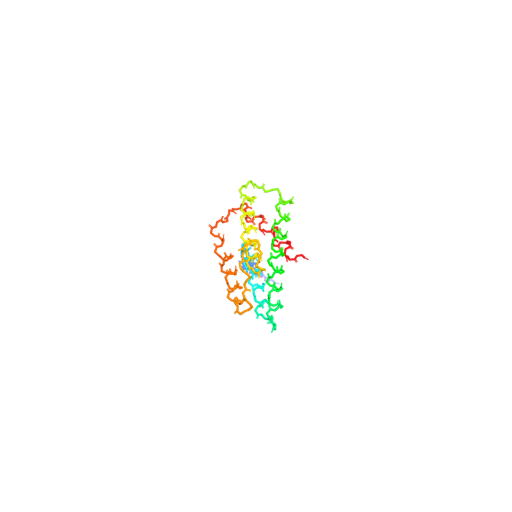RG A 1 105 ? -3.353 -3.662 -18.653 1.00 97.62 105 ARG A N 1
ATOM 798 C CA . ARG A 1 105 ? -2.121 -3.881 -17.894 1.00 97.62 105 ARG A CA 1
ATOM 799 C C . ARG A 1 105 ? -1.222 -2.658 -17.983 1.00 97.62 105 ARG A C 1
ATOM 801 O O . ARG A 1 105 ? -0.823 -2.292 -19.089 1.00 97.62 105 ARG A O 1
ATOM 808 N N . VAL A 1 106 ? -0.771 -2.144 -16.837 1.00 98.12 106 VAL A N 1
ATOM 809 C CA . VAL A 1 106 ? 0.247 -1.081 -16.785 1.00 98.12 106 VAL A CA 1
ATOM 810 C C . VAL A 1 106 ? 1.453 -1.467 -17.653 1.00 98.12 106 VAL A C 1
ATOM 812 O O . VAL A 1 106 ? 2.091 -2.498 -17.399 1.00 98.12 106 VAL A O 1
ATOM 815 N N . PRO A 1 107 ? 1.806 -0.685 -18.687 1.00 98.06 107 PRO A N 1
ATOM 816 C CA . PRO A 1 107 ? 2.967 -0.950 -19.525 1.00 98.06 107 PRO A CA 1
ATOM 817 C C . PRO A 1 107 ? 4.274 -0.913 -18.728 1.00 98.06 107 PRO A C 1
ATOM 819 O O . PRO A 1 107 ? 4.451 -0.094 -17.836 1.00 98.06 107 PRO A O 1
ATOM 822 N N . ASN A 1 108 ? 5.258 -1.736 -19.107 1.00 98.12 108 ASN A N 1
ATOM 823 C CA . ASN A 1 108 ? 6.562 -1.796 -18.421 1.00 98.12 108 ASN A CA 1
ATOM 824 C C . ASN A 1 108 ? 7.253 -0.428 -18.282 1.00 98.12 108 ASN A C 1
ATOM 826 O O . ASN A 1 108 ? 7.906 -0.168 -17.279 1.00 98.12 108 ASN A O 1
ATOM 830 N N . ARG A 1 109 ? 7.089 0.440 -19.285 1.00 97.00 109 ARG A N 1
ATOM 831 C CA . ARG A 1 109 ? 7.656 1.795 -19.319 1.00 97.00 109 ARG A CA 1
ATOM 832 C C . ARG A 1 109 ? 6.969 2.799 -18.382 1.00 97.00 109 ARG A C 1
ATOM 834 O O . ARG A 1 109 ? 7.482 3.894 -18.245 1.00 97.00 109 ARG A O 1
ATOM 841 N N . GLN A 1 110 ? 5.818 2.448 -17.807 1.00 98.00 110 GLN A N 1
ATOM 842 C CA . GLN A 1 110 ? 5.014 3.302 -16.919 1.00 98.00 110 GLN A CA 1
ATOM 843 C C . GLN A 1 110 ? 5.036 2.813 -15.466 1.00 98.00 110 GLN A C 1
ATOM 845 O O . GLN A 1 110 ? 4.312 3.334 -14.631 1.00 98.00 110 GLN A O 1
ATOM 850 N N . LEU A 1 111 ? 5.837 1.792 -15.144 1.00 98.19 111 LEU A N 1
ATOM 851 C CA . LEU A 1 111 ? 5.836 1.211 -13.801 1.00 98.19 111 LEU A CA 1
ATOM 852 C C . LEU A 1 111 ? 6.308 2.186 -12.715 1.00 98.19 111 LEU A C 1
ATOM 854 O O . LEU A 1 111 ? 5.837 2.080 -11.591 1.00 98.19 111 LEU A O 1
ATOM 858 N N . ASP A 1 112 ? 7.200 3.126 -13.039 1.00 97.81 112 ASP A N 1
ATOM 859 C CA . ASP A 1 112 ? 7.623 4.157 -12.082 1.00 97.81 112 ASP A CA 1
ATOM 860 C C . ASP A 1 112 ? 6.517 5.181 -11.829 1.00 97.81 112 ASP A C 1
ATOM 862 O O . ASP A 1 112 ? 6.225 5.474 -10.673 1.00 97.81 112 ASP A O 1
ATOM 866 N N . ASP A 1 113 ? 5.851 5.640 -12.893 1.00 98.00 113 ASP A N 1
ATOM 867 C CA . ASP A 1 113 ? 4.708 6.555 -12.796 1.00 98.00 113 ASP A CA 1
ATOM 868 C C . ASP A 1 113 ? 3.548 5.905 -12.028 1.00 98.00 113 ASP A C 1
ATOM 870 O O . ASP A 1 113 ? 2.903 6.537 -11.194 1.00 98.00 113 ASP A O 1
ATOM 874 N N . PHE A 1 114 ? 3.304 4.615 -12.272 1.00 97.81 114 PHE A N 1
ATOM 875 C CA . PHE A 1 114 ? 2.311 3.844 -11.533 1.00 97.81 114 PHE A CA 1
ATOM 876 C C . PHE A 1 114 ? 2.687 3.698 -10.053 1.00 97.81 114 PHE A C 1
ATOM 878 O O . PHE A 1 114 ? 1.827 3.835 -9.188 1.00 97.81 114 PHE A O 1
ATOM 885 N N . ALA A 1 115 ? 3.964 3.461 -9.742 1.00 96.56 115 ALA A N 1
ATOM 886 C CA . ALA A 1 115 ? 4.435 3.397 -8.361 1.00 96.56 115 ALA A CA 1
ATOM 887 C C . ALA A 1 115 ? 4.221 4.736 -7.627 1.00 96.56 115 ALA A C 1
ATOM 889 O O . ALA A 1 115 ? 3.737 4.747 -6.496 1.00 96.56 115 ALA A O 1
ATOM 890 N N . ASP A 1 116 ? 4.501 5.863 -8.289 1.00 97.00 116 ASP A N 1
ATOM 891 C CA . ASP A 1 116 ? 4.226 7.199 -7.746 1.00 97.00 116 ASP A CA 1
ATOM 892 C C . ASP A 1 116 ? 2.732 7.445 -7.533 1.00 97.00 116 ASP A C 1
ATOM 894 O O . ASP A 1 116 ? 2.331 7.965 -6.491 1.00 97.00 116 ASP A O 1
ATOM 898 N N . TYR A 1 117 ? 1.901 7.021 -8.485 1.00 94.44 11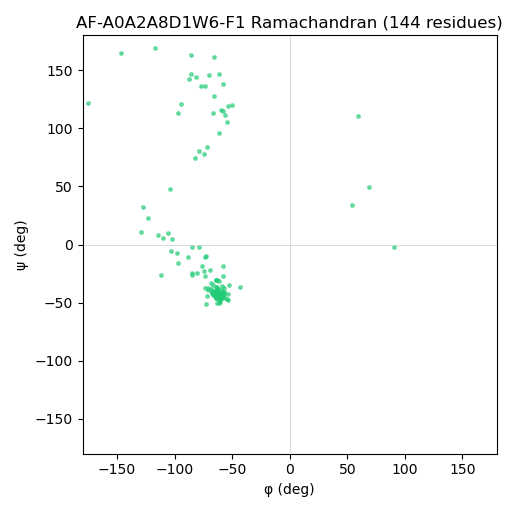7 TYR A N 1
ATOM 899 C CA . TYR A 1 117 ? 0.450 7.105 -8.366 1.00 94.44 117 TYR A CA 1
ATOM 900 C C . TYR A 1 117 ? -0.073 6.320 -7.155 1.00 94.44 117 TYR A C 1
ATOM 902 O O . TYR A 1 117 ? -0.860 6.856 -6.375 1.00 94.44 117 TYR A O 1
ATOM 910 N N . VAL A 1 118 ? 0.396 5.085 -6.951 1.00 93.56 118 VAL A N 1
ATOM 911 C CA . VAL A 1 118 ? 0.040 4.268 -5.780 1.00 93.56 118 VAL A CA 1
ATOM 912 C C . VAL A 1 118 ? 0.440 4.966 -4.479 1.00 93.56 118 VAL A C 1
ATOM 914 O O . VAL A 1 118 ? -0.372 5.033 -3.554 1.00 93.56 118 VAL A O 1
ATOM 917 N N . GLN A 1 119 ? 1.655 5.520 -4.401 1.00 92.94 119 GLN A N 1
ATOM 918 C CA . GLN A 1 119 ? 2.093 6.257 -3.214 1.00 92.94 119 GLN A CA 1
ATOM 919 C C . GLN A 1 119 ? 1.191 7.465 -2.944 1.00 92.94 119 GLN A C 1
ATOM 921 O O . GLN A 1 119 ? 0.699 7.635 -1.828 1.00 92.94 119 GLN A O 1
ATOM 926 N N . GLN A 1 120 ? 0.943 8.281 -3.968 1.00 90.38 120 GLN A N 1
ATOM 927 C CA . GLN A 1 120 ? 0.134 9.489 -3.849 1.00 90.38 120 GLN A CA 1
ATOM 928 C C . GLN A 1 120 ? -1.304 9.180 -3.409 1.00 90.38 120 GLN A C 1
ATOM 930 O O . GLN A 1 120 ? -1.856 9.885 -2.563 1.00 90.38 120 GLN A O 1
ATOM 935 N N . ASP A 1 121 ? -1.910 8.126 -3.954 1.00 86.62 121 ASP A N 1
ATOM 936 C CA . ASP A 1 121 ? -3.270 7.708 -3.603 1.00 86.62 121 ASP A CA 1
ATOM 937 C C . ASP A 1 121 ? -3.369 7.340 -2.110 1.00 86.62 121 ASP A C 1
ATOM 939 O O . ASP A 1 121 ? -4.287 7.769 -1.403 1.00 86.62 121 ASP A O 1
ATOM 943 N N . MET A 1 122 ? -2.358 6.638 -1.584 1.00 84.25 122 MET A N 1
ATOM 944 C CA . MET A 1 122 ? -2.295 6.266 -0.165 1.00 84.25 122 MET A CA 1
ATOM 945 C C . MET A 1 122 ? -1.958 7.444 0.758 1.00 84.25 122 MET A C 1
ATOM 947 O O . MET A 1 122 ? -2.386 7.473 1.914 1.00 84.25 122 MET A O 1
ATOM 951 N N . GLU A 1 123 ? -1.249 8.461 0.266 1.00 81.00 123 GLU A N 1
ATOM 952 C CA . GLU A 1 123 ? -0.990 9.686 1.028 1.00 81.00 123 GLU A CA 1
ATOM 953 C C . GLU A 1 123 ? -2.269 10.505 1.284 1.00 81.00 123 GLU A C 1
ATOM 955 O O . GLU A 1 123 ? -2.419 11.103 2.359 1.00 81.00 123 GLU A O 1
ATOM 960 N N . VAL A 1 124 ? -3.207 10.500 0.329 1.00 67.06 124 VAL A N 1
ATOM 961 C CA . VAL A 1 124 ? -4.468 11.263 0.382 1.00 67.06 124 VAL A CA 1
ATOM 962 C C . VAL A 1 124 ? -5.547 10.575 1.234 1.00 67.06 124 VAL A C 1
ATOM 964 O O . VAL A 1 124 ? -6.402 11.267 1.798 1.00 67.06 124 VAL A O 1
ATOM 967 N N . ALA A 1 125 ? -5.481 9.250 1.404 1.00 64.81 125 ALA A N 1
ATOM 968 C CA . ALA A 1 125 ? -6.461 8.450 2.155 1.00 64.81 125 ALA A CA 1
ATOM 969 C C . ALA A 1 125 ? -6.648 8.873 3.634 1.00 64.81 125 ALA A C 1
ATOM 971 O O . ALA A 1 125 ? -7.681 8.597 4.241 1.00 64.81 125 ALA A O 1
ATOM 972 N N . ASP A 1 126 ? -5.689 9.613 4.194 1.00 53.38 126 ASP A N 1
ATOM 973 C CA . ASP A 1 126 ? -5.654 10.116 5.577 1.00 53.38 126 ASP A CA 1
ATOM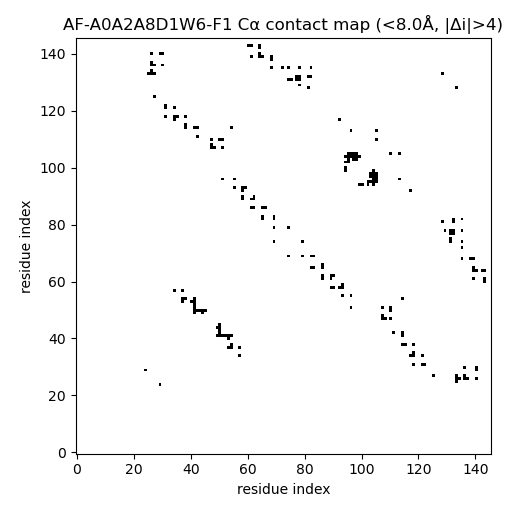 974 C C . ASP A 1 126 ? -6.860 10.992 5.970 1.00 53.38 126 ASP A C 1
ATOM 976 O O . ASP A 1 126 ? -7.259 11.057 7.130 1.00 53.38 126 ASP A O 1
ATOM 980 N N . ARG A 1 127 ? -7.497 11.661 4.999 1.00 56.38 127 ARG A N 1
ATOM 981 C CA . ARG A 1 127 ? -8.582 12.623 5.280 1.00 56.38 127 ARG A CA 1
ATOM 982 C C . ARG A 1 127 ? -9.901 11.979 5.720 1.00 56.38 127 ARG A C 1
ATOM 984 O O . ARG A 1 127 ? -10.791 12.698 6.168 1.00 56.38 127 ARG A O 1
ATOM 991 N N . SER A 1 128 ? -10.022 10.658 5.610 1.00 56.31 128 SER A N 1
ATOM 992 C CA . SER A 1 128 ? -11.275 9.919 5.824 1.00 56.31 128 SER A CA 1
ATOM 993 C C . SER A 1 128 ? -11.235 8.975 7.034 1.00 56.31 128 SER A C 1
ATOM 995 O O . SER A 1 128 ? -12.156 8.181 7.217 1.00 56.31 128 SER A O 1
ATOM 997 N N . ILE A 1 129 ? -10.175 9.023 7.852 1.00 60.19 129 ILE A N 1
ATOM 998 C CA . ILE A 1 129 ? -9.883 7.999 8.866 1.00 60.19 129 ILE A CA 1
ATOM 999 C C . ILE A 1 129 ? -10.442 8.384 10.246 1.00 60.19 129 ILE A C 1
ATOM 1001 O O . ILE A 1 129 ? -10.099 9.420 10.811 1.00 60.19 129 ILE A O 1
ATOM 1005 N N . THR A 1 130 ? -11.321 7.541 10.801 1.00 62.94 130 THR A N 1
ATOM 1006 C CA . THR A 1 130 ? -11.924 7.694 12.141 1.00 62.94 130 THR A CA 1
ATOM 1007 C C . THR A 1 130 ? -11.029 7.106 13.248 1.00 62.94 130 THR A C 1
ATOM 1009 O O . THR A 1 130 ? -10.152 6.288 12.984 1.00 62.94 130 THR A O 1
ATOM 1012 N N . ILE A 1 131 ? -11.275 7.471 14.518 1.00 59.84 131 ILE A N 1
ATOM 1013 C CA . ILE A 1 131 ? -10.510 6.976 15.690 1.00 59.84 131 ILE A CA 1
ATOM 1014 C C . ILE A 1 131 ? -10.534 5.436 15.799 1.00 59.84 131 ILE A C 1
ATOM 1016 O O . ILE A 1 131 ? -9.533 4.822 16.173 1.00 59.84 131 ILE A O 1
ATOM 1020 N N . GLY A 1 132 ? -11.666 4.801 15.474 1.00 60.84 132 GLY A N 1
ATOM 1021 C CA . GLY A 1 132 ? -11.782 3.339 15.470 1.00 60.84 132 GLY A CA 1
ATOM 1022 C C . GLY A 1 132 ? -10.937 2.696 14.365 1.00 60.84 132 GLY A C 1
ATOM 1023 O O . GLY A 1 132 ? -10.212 1.727 14.614 1.00 60.84 132 GLY A O 1
ATOM 1024 N N . LEU A 1 133 ? -10.909 3.316 13.181 1.00 76.06 133 LEU A N 1
ATOM 1025 C CA . LEU A 1 133 ? -10.078 2.886 12.066 1.00 76.06 133 LEU A CA 1
ATOM 1026 C C . LEU A 1 133 ? -8.590 2.982 12.425 1.00 76.06 133 LEU A C 1
ATOM 1028 O O . LEU A 1 133 ? -7.845 2.063 12.111 1.00 76.06 133 LEU A O 1
ATOM 1032 N N . THR A 1 134 ? -8.154 3.993 13.186 1.00 78.69 134 THR A N 1
ATOM 1033 C CA . THR A 1 134 ? -6.763 4.088 13.670 1.00 78.69 134 THR A CA 1
ATOM 1034 C C . THR A 1 134 ? -6.310 2.829 14.420 1.00 78.69 134 THR A C 1
ATOM 1036 O O . THR A 1 134 ? -5.202 2.343 14.197 1.00 78.69 134 THR A O 1
ATOM 1039 N N . THR A 1 135 ? -7.162 2.258 15.278 1.00 78.56 135 THR A N 1
ATOM 1040 C CA . THR A 1 135 ? -6.812 1.042 16.036 1.00 78.56 135 THR A CA 1
ATOM 1041 C C . THR A 1 135 ? -6.754 -0.184 15.124 1.00 78.56 135 THR A C 1
ATOM 1043 O O . THR A 1 135 ? -5.849 -1.005 15.259 1.00 78.56 135 THR A O 1
ATOM 1046 N N . ALA A 1 136 ? -7.668 -0.293 14.155 1.00 80.38 136 ALA A N 1
ATOM 1047 C CA . ALA A 1 136 ? -7.630 -1.354 13.150 1.00 80.38 136 ALA A CA 1
ATOM 1048 C C . ALA A 1 136 ? -6.344 -1.287 12.305 1.00 80.38 136 ALA A C 1
ATOM 1050 O O . ALA A 1 136 ? -5.667 -2.299 12.129 1.00 80.38 136 ALA A O 1
ATOM 1051 N N . LEU A 1 137 ? -5.951 -0.089 11.863 1.00 83.25 137 LEU A N 1
ATOM 1052 C CA . LEU A 1 137 ? -4.719 0.137 11.101 1.00 83.25 137 LEU A CA 1
ATOM 1053 C C . LEU A 1 137 ? -3.461 -0.184 11.918 1.00 83.25 137 LEU A C 1
ATOM 1055 O O . LEU A 1 137 ? -2.479 -0.660 11.355 1.00 83.25 137 LEU A O 1
ATOM 1059 N N . LEU A 1 138 ? -3.488 -0.008 13.245 1.00 85.75 138 LEU A N 1
ATOM 1060 C CA . LEU A 1 138 ? -2.389 -0.439 14.116 1.00 85.75 138 LEU A CA 1
ATOM 1061 C C . LEU A 1 138 ? -2.146 -1.952 14.025 1.00 85.75 138 LEU A C 1
ATOM 1063 O O . LEU A 1 138 ? -0.999 -2.388 13.951 1.00 85.75 138 LEU A O 1
ATOM 1067 N N . ILE A 1 139 ? -3.216 -2.747 13.967 1.00 83.50 139 ILE A N 1
ATOM 1068 C CA . ILE A 1 139 ? -3.114 -4.199 13.786 1.00 83.50 139 ILE A CA 1
ATOM 1069 C C . ILE A 1 139 ? -2.573 -4.521 12.389 1.00 83.50 139 ILE A C 1
ATOM 1071 O O . ILE A 1 139 ? -1.696 -5.372 12.279 1.00 83.50 139 ILE A O 1
ATOM 1075 N N . VAL A 1 140 ? -3.023 -3.815 11.343 1.00 84.38 140 VAL A N 1
ATOM 1076 C CA . VAL A 1 140 ? -2.497 -3.982 9.971 1.00 84.38 140 VAL A CA 1
ATOM 1077 C C . VAL A 1 140 ? -0.977 -3.812 9.955 1.00 84.38 140 VAL A C 1
ATOM 1079 O O . VAL A 1 140 ? -0.272 -4.657 9.421 1.00 84.38 140 VAL A O 1
ATOM 1082 N N . ILE A 1 141 ? -0.454 -2.769 10.600 1.00 85.75 141 ILE A N 1
ATOM 1083 C CA . ILE A 1 141 ? 0.994 -2.511 10.642 1.00 85.75 141 ILE A CA 1
ATOM 1084 C C . ILE A 1 141 ? 1.738 -3.617 11.373 1.00 85.75 141 ILE A C 1
ATOM 1086 O O . ILE A 1 141 ? 2.794 -4.035 10.917 1.00 85.75 141 ILE A O 1
ATOM 1090 N N . ILE A 1 142 ? 1.201 -4.104 12.495 1.00 86.12 142 ILE A N 1
ATOM 1091 C CA . ILE A 1 142 ? 1.812 -5.232 13.204 1.00 86.12 142 ILE A CA 1
ATOM 1092 C C . ILE A 1 142 ? 1.924 -6.432 12.262 1.00 86.12 142 ILE A C 1
ATOM 1094 O O . ILE A 1 142 ? 2.953 -7.088 12.252 1.00 86.12 142 ILE A O 1
ATOM 1098 N N . LEU A 1 143 ? 0.905 -6.694 11.443 1.00 86.31 143 LEU A N 1
ATOM 1099 C CA . LEU A 1 143 ? 0.930 -7.798 10.486 1.00 86.31 143 LEU A CA 1
ATOM 1100 C C . LEU A 1 143 ? 1.934 -7.602 9.345 1.00 86.31 143 LEU A C 1
ATOM 1102 O O . LEU A 1 143 ? 2.490 -8.591 8.896 1.00 86.31 143 LEU A O 1
ATOM 1106 N N . LEU A 1 144 ? 2.170 -6.366 8.901 1.00 84.69 144 LEU A N 1
ATOM 1107 C CA . LEU A 1 144 ? 3.151 -6.050 7.851 1.00 84.69 144 LEU A CA 1
ATOM 1108 C C . LEU A 1 144 ? 4.606 -6.082 8.342 1.00 84.69 144 LEU A C 1
ATOM 1110 O O . LEU A 1 144 ? 5.525 -6.138 7.533 1.00 84.69 144 LEU A O 1
ATOM 1114 N N . LEU A 1 145 ? 4.822 -5.997 9.656 1.00 83.62 145 LEU A N 1
ATOM 1115 C CA . LEU A 1 145 ? 6.152 -6.006 10.277 1.00 83.62 145 LEU A CA 1
ATOM 1116 C C . LEU A 1 145 ? 6.575 -7.384 10.813 1.00 83.62 145 LEU A C 1
ATOM 1118 O O . LEU A 1 145 ? 7.699 -7.512 11.303 1.00 83.62 145 LEU A O 1
ATOM 1122 N N . LEU A 1 146 ? 5.672 -8.368 10.795 1.00 76.31 146 LEU A N 1
ATOM 1123 C CA . LEU A 1 146 ? 5.898 -9.740 11.265 1.00 76.31 146 LEU A CA 1
ATOM 1124 C C . LEU A 1 146 ? 6.357 -10.644 10.123 1.00 76.31 146 LEU A C 1
ATOM 1126 O O . LEU A 1 146 ? 7.267 -11.461 10.390 1.00 76.31 146 LEU A O 1
#

Secondary structure (DSSP, 8-state):
--------SSGGGSS-----------HHHHHHHHHHHHHHHHHT-SSHHHHHHHHHHHHHHHHHHHHHHHHHS---HHHHHHHHHHHHHHHHHHHHHHT-TTPPPPPGGGHHHHHHHHHHHHHHGGGG--HHHHHHHHHHHHHH--

Solvent-accessible surface area (backbone atoms only — not comparable to full-atom values): 8522 Å² total; per-residue (Å²): 143,83,81,88,80,76,97,75,77,78,78,80,78,81,81,75,82,79,69,78,78,71,78,78,72,50,38,66,56,53,53,41,49,49,46,46,49,32,36,52,55,18,67,69,40,95,45,58,65,56,21,49,49,38,44,48,50,48,45,47,52,51,40,51,25,43,56,47,39,68,74,71,50,95,64,53,72,69,32,45,52,50,49,51,52,53,37,50,55,48,49,52,51,50,26,31,60,68,32,38,100,87,36,70,48,59,50,68,92,43,51,63,61,49,38,51,49,56,40,51,55,56,62,60,57,66,84,75,68,49,78,65,33,45,57,52,41,44,53,28,51,55,57,75,75,106

pLDDT: mean 82.46, std 17.8, range [43.16, 98.25]

Foldseek 3Di:
DDDDDDPPPPPPPPPPPPPPPPPPQQLLNLLLVLLVVLLVVLVPDPFLVSSLVSLLVSLVLLLVLLVCLLVPPPADPVLNVLSVVVSVVSVVLNCQCCVHPPHHHDDSVCSNVSSVVSSVVSVVSVVRADPRNSVSSVSSSVSSVD

Sequence (146 aa):
MRRIATPALIVALLLSTAIPAHAHSNPVDRIKAYVNDVVTHAKAADNAAEKRERLDNGLDDLVTALDRVERTANLSEADRNGIAALRASVVEKQHELRGTHGYERVPNRQLDDFADYVQQDMEVADRSITIGLTTALLIVIILLLL

Organism: NCBI:txid1850348

Radius of gyration: 23.61 Å; Cα contacts (8 Å, |Δi|>4): 120; chains: 1; bounding box: 55×35×85 Å